Protein AF-A0A832XGA5-F1 (afdb_monomer_lite)

Structure (mmCIF, N/CA/C/O backbone):
data_AF-A0A832XGA5-F1
#
_entry.id   AF-A0A832XGA5-F1
#
loop_
_atom_site.group_PDB
_atom_site.id
_atom_site.type_symbol
_atom_site.label_atom_id
_atom_site.label_alt_id
_atom_site.label_comp_id
_atom_site.label_asym_id
_atom_site.label_entity_id
_atom_site.label_seq_id
_atom_site.pdbx_PDB_ins_code
_atom_site.Cartn_x
_atom_site.Cartn_y
_atom_site.Cartn_z
_atom_site.occupancy
_atom_site.B_iso_or_equiv
_atom_site.auth_seq_id
_atom_site.auth_comp_id
_atom_site.auth_asym_id
_atom_site.auth_atom_id
_atom_site.pdbx_PDB_model_num
ATOM 1 N N . MET A 1 1 ? -4.451 -7.813 13.870 1.00 54.19 1 MET A N 1
ATOM 2 C CA . MET A 1 1 ? -4.449 -6.418 14.361 1.00 54.19 1 MET A CA 1
ATOM 3 C C . MET A 1 1 ? -5.722 -6.214 15.168 1.00 54.19 1 MET A C 1
ATOM 5 O O . MET A 1 1 ? -6.793 -6.456 14.626 1.00 54.19 1 MET A O 1
ATOM 9 N N . ASN A 1 2 ? -5.631 -5.910 16.463 1.00 75.38 2 ASN A N 1
ATOM 10 C CA . ASN A 1 2 ? -6.810 -5.791 17.325 1.00 75.38 2 ASN A CA 1
ATOM 11 C C . ASN A 1 2 ? -7.453 -4.406 17.141 1.00 75.38 2 ASN A C 1
ATOM 13 O O . ASN A 1 2 ? -6.761 -3.391 17.095 1.00 75.38 2 ASN A O 1
ATOM 17 N N . THR A 1 3 ? -8.781 -4.343 17.049 1.00 70.62 3 THR A N 1
ATOM 18 C CA . THR A 1 3 ? -9.543 -3.094 16.892 1.00 70.62 3 THR A CA 1
ATOM 19 C C . THR A 1 3 ? -9.255 -2.092 18.015 1.00 70.62 3 THR A C 1
ATOM 21 O O . THR A 1 3 ? -9.271 -0.885 17.779 1.00 70.62 3 THR A O 1
ATOM 24 N N . LYS A 1 4 ? -8.957 -2.567 19.234 1.00 74.62 4 LYS A N 1
ATOM 25 C CA . LYS A 1 4 ? -8.548 -1.697 20.352 1.00 74.62 4 LYS A CA 1
ATOM 26 C C . LYS A 1 4 ? -7.216 -0.989 20.078 1.00 74.62 4 LYS A C 1
ATOM 28 O O . LYS A 1 4 ? -7.097 0.2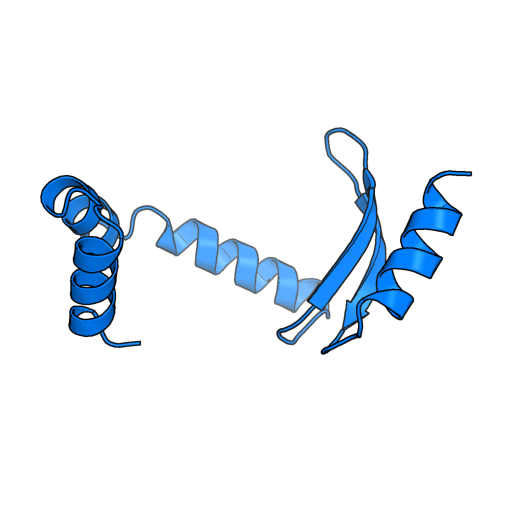02 20.363 1.00 74.62 4 LYS A O 1
ATOM 33 N N . ASP A 1 5 ? -6.263 -1.685 19.462 1.00 84.56 5 ASP A N 1
ATOM 34 C CA . ASP A 1 5 ? -4.930 -1.146 19.169 1.00 84.56 5 ASP A CA 1
ATOM 35 C C . ASP A 1 5 ? -5.011 -0.022 18.131 1.00 84.56 5 ASP A C 1
ATOM 37 O O . ASP A 1 5 ? -4.378 1.022 18.279 1.00 84.56 5 ASP A O 1
ATOM 41 N N . ILE A 1 6 ? -5.866 -0.194 17.121 1.00 88.81 6 ILE A N 1
ATOM 42 C CA . ILE A 1 6 ? -6.068 0.779 16.041 1.00 88.81 6 ILE A CA 1
ATOM 43 C C . ILE A 1 6 ? -6.696 2.077 16.562 1.00 88.81 6 ILE A C 1
ATOM 45 O O . ILE A 1 6 ? -6.246 3.164 16.205 1.00 88.81 6 ILE A O 1
ATOM 49 N N . LYS A 1 7 ? -7.706 1.989 17.438 1.00 85.56 7 LYS A N 1
ATOM 50 C CA . LYS A 1 7 ? -8.330 3.179 18.045 1.00 85.56 7 LYS A CA 1
ATOM 51 C C . LYS A 1 7 ? -7.350 3.931 18.943 1.00 85.56 7 LYS A C 1
ATOM 53 O O . LYS A 1 7 ? -7.284 5.152 18.878 1.00 85.56 7 LYS A O 1
ATOM 5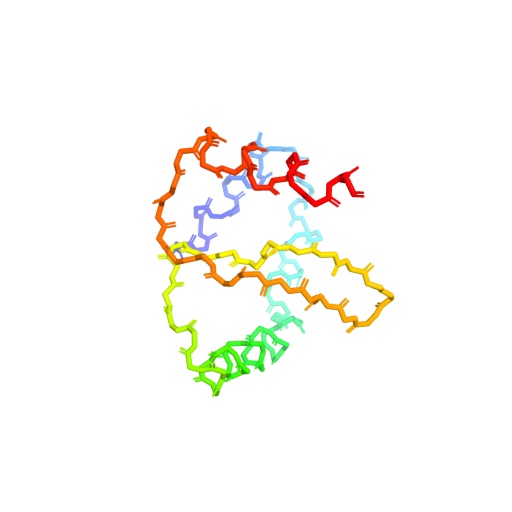8 N N . SER A 1 8 ? -6.564 3.203 19.741 1.00 89.69 8 SER A N 1
ATOM 59 C CA . SER A 1 8 ? -5.508 3.793 20.573 1.00 89.69 8 SER A CA 1
ATOM 60 C C . SER A 1 8 ? -4.487 4.548 19.720 1.00 89.69 8 SER A C 1
ATOM 62 O O . SER A 1 8 ? -4.108 5.674 20.043 1.00 89.69 8 SER A O 1
ATOM 64 N N . HIS A 1 9 ? -4.089 3.967 18.587 1.00 92.75 9 HIS A N 1
ATOM 65 C CA . HIS A 1 9 ? -3.172 4.616 17.658 1.00 92.75 9 HIS A CA 1
ATOM 66 C C . HIS A 1 9 ? -3.787 5.860 17.004 1.00 92.75 9 HIS A C 1
ATOM 68 O O . HIS A 1 9 ? -3.135 6.900 16.954 1.00 92.75 9 HIS A O 1
ATOM 74 N N . ALA A 1 10 ? -5.054 5.787 16.584 1.00 92.44 10 ALA A N 1
ATOM 75 C CA . ALA A 1 10 ? -5.791 6.922 16.032 1.00 92.44 10 ALA A CA 1
ATOM 76 C C . ALA A 1 10 ? -5.827 8.116 17.005 1.00 92.44 10 ALA A C 1
ATOM 78 O O . ALA A 1 10 ? -5.582 9.247 16.589 1.00 92.44 10 ALA A O 1
ATOM 79 N N . THR A 1 11 ? -6.037 7.870 18.304 1.00 90.88 11 THR A N 1
ATOM 80 C CA . THR A 1 11 ? -5.945 8.918 19.334 1.00 90.88 11 THR A CA 1
ATOM 81 C C . THR A 1 11 ? -4.547 9.530 19.399 1.00 90.88 11 THR A C 1
ATOM 83 O O . THR A 1 11 ? -4.416 10.751 19.423 1.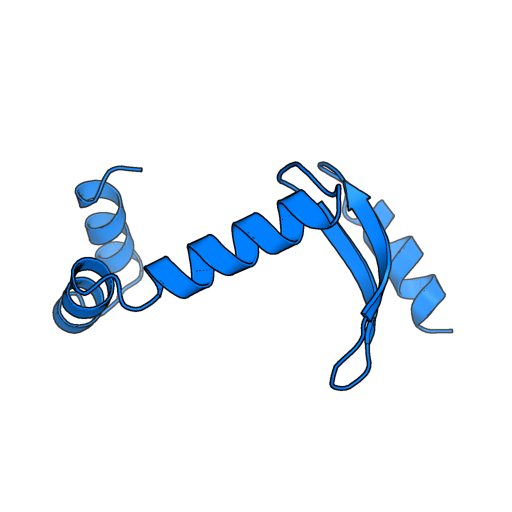00 90.88 11 THR A O 1
ATOM 86 N N . LYS A 1 12 ? -3.497 8.696 19.412 1.00 94.62 12 LYS A N 1
ATOM 87 C CA . LYS A 1 12 ? -2.101 9.153 19.541 1.00 94.62 12 LYS A CA 1
ATOM 88 C C . LYS A 1 12 ? -1.668 10.074 18.402 1.00 94.62 12 LYS A C 1
ATOM 90 O O . LYS A 1 12 ? -0.899 10.995 18.644 1.00 94.62 12 LYS A O 1
ATOM 95 N N . ILE A 1 13 ? -2.167 9.841 17.187 1.00 95.44 13 ILE A N 1
ATOM 96 C CA . ILE A 1 13 ? -1.864 10.678 16.015 1.00 95.44 13 ILE A CA 1
ATOM 97 C C . ILE A 1 13 ? -2.824 11.873 15.857 1.00 95.44 13 ILE A C 1
ATOM 99 O O . ILE A 1 13 ? -2.767 12.569 14.848 1.00 95.44 13 ILE A O 1
ATOM 103 N N . GLY A 1 14 ? -3.719 12.112 16.826 1.00 94.69 14 GLY A N 1
ATOM 104 C CA . GLY A 1 14 ? -4.626 13.267 16.837 1.00 94.69 14 GLY A CA 1
ATOM 105 C C . GLY A 1 14 ? -5.875 13.128 15.959 1.00 94.69 14 GLY A C 1
ATOM 106 O O . GLY A 1 14 ? -6.507 14.128 15.616 1.00 94.69 14 GLY A O 1
ATOM 107 N N . LEU A 1 15 ? -6.257 11.907 15.574 1.00 95.75 15 LEU A N 1
ATOM 108 C CA . LEU A 1 15 ? -7.426 11.672 14.728 1.00 95.75 15 LEU A CA 1
ATOM 109 C C . LEU A 1 15 ? -8.739 11.840 15.518 1.00 95.75 15 LEU A C 1
ATOM 111 O O . LEU A 1 15 ? -8.867 11.390 16.658 1.00 95.75 15 LEU A O 1
ATOM 115 N N . LYS A 1 16 ? -9.773 12.415 14.891 1.00 94.81 16 LYS A N 1
ATOM 116 C CA . LYS A 1 16 ? -11.122 12.483 15.480 1.00 94.81 16 LYS A CA 1
ATOM 117 C C . LYS A 1 16 ? -11.734 11.077 15.555 1.00 94.81 16 LYS A C 1
ATOM 119 O O . LYS A 1 16 ? -12.061 10.486 14.527 1.00 94.81 16 LYS A O 1
ATOM 124 N N . LEU A 1 17 ? -11.939 10.557 16.766 1.00 90.81 17 LEU A N 1
ATOM 125 C CA . LEU A 1 17 ? -12.362 9.164 16.964 1.00 90.81 17 LEU A CA 1
ATOM 126 C C . LEU A 1 17 ? -13.778 8.854 16.476 1.00 90.81 17 LEU A C 1
ATOM 128 O O . LEU A 1 17 ? -13.989 7.780 15.929 1.00 90.81 17 LEU A O 1
ATOM 132 N N . ALA A 1 18 ? -14.742 9.762 16.644 1.00 93.19 18 ALA A N 1
ATOM 133 C CA . ALA A 1 18 ? -16.124 9.513 16.226 1.00 93.19 18 ALA A CA 1
ATOM 134 C C . ALA A 1 18 ? -16.261 9.228 14.711 1.00 93.19 18 ALA A C 1
ATOM 136 O O . ALA A 1 18 ? -16.768 8.160 14.356 1.00 93.19 18 ALA A O 1
ATOM 137 N N . PRO A 1 19 ? -15.770 10.095 13.797 1.00 93.19 19 PRO A N 1
ATOM 138 C CA . PRO A 1 19 ? -15.824 9.800 12.365 1.00 93.19 19 PRO A CA 1
ATOM 139 C C . PRO A 1 19 ? -14.946 8.602 11.987 1.00 93.19 19 PRO A C 1
ATOM 141 O O . PRO A 1 19 ? -15.340 7.799 11.147 1.00 93.19 19 PRO A O 1
ATOM 144 N N . PHE A 1 20 ? -13.791 8.430 12.634 1.00 92.31 20 PHE A N 1
ATOM 145 C CA . PHE A 1 20 ? -12.931 7.271 12.402 1.00 92.31 20 PHE A CA 1
ATOM 146 C C . PHE A 1 20 ? -13.629 5.947 12.734 1.00 92.31 20 PHE A C 1
ATOM 148 O O . PHE A 1 20 ? -13.599 5.009 11.939 1.00 92.31 20 PHE A O 1
ATOM 155 N N . GLN A 1 21 ? -14.293 5.889 13.888 1.00 90.19 21 GLN A N 1
ATOM 156 C CA . GLN A 1 21 ? -15.023 4.717 14.347 1.00 90.19 21 GLN A CA 1
ATOM 157 C C . GLN A 1 21 ? -16.175 4.376 13.404 1.00 90.19 21 GLN A C 1
ATOM 159 O O . GLN A 1 21 ? -16.317 3.220 13.018 1.00 90.19 21 GLN A O 1
ATOM 164 N N . SER A 1 22 ? -16.946 5.382 12.985 1.00 93.06 22 SER A N 1
ATOM 165 C CA . SER A 1 22 ? -18.020 5.205 12.003 1.00 93.06 22 SER A CA 1
ATOM 166 C C . SER A 1 22 ? -17.488 4.637 10.680 1.00 93.06 22 SER A C 1
ATOM 168 O O . SER A 1 22 ? -18.034 3.664 10.153 1.00 93.06 22 SER A O 1
ATOM 170 N N . CYS A 1 23 ? -16.366 5.168 10.181 1.00 91.50 23 CYS A N 1
ATOM 171 C CA . CYS A 1 23 ? -15.705 4.642 8.988 1.00 91.50 23 CYS A CA 1
ATOM 172 C C . CYS A 1 23 ? -15.272 3.180 9.164 1.00 91.50 23 CYS A C 1
ATOM 174 O O . CYS A 1 23 ? -15.536 2.362 8.281 1.00 91.50 23 CYS A O 1
ATOM 176 N N . LEU A 1 24 ? -14.646 2.840 10.293 1.00 89.50 24 LEU A N 1
ATOM 177 C CA . LEU A 1 24 ? -14.159 1.489 10.569 1.00 89.50 24 LEU A CA 1
ATOM 178 C C . LEU A 1 24 ? -15.307 0.473 10.700 1.00 89.50 24 LEU A C 1
ATOM 180 O O . LEU A 1 24 ? -15.258 -0.594 10.086 1.00 89.50 24 LEU A O 1
ATOM 184 N N . ASP A 1 25 ? -16.357 0.818 11.447 1.00 91.25 25 ASP A N 1
ATOM 185 C CA . ASP A 1 25 ? -17.482 -0.078 11.744 1.00 91.25 25 ASP A CA 1
ATOM 186 C C . ASP A 1 25 ? -18.394 -0.302 10.539 1.00 91.25 25 ASP A C 1
ATOM 188 O O . ASP A 1 25 ? -18.907 -1.405 10.349 1.00 91.25 25 ASP A O 1
ATOM 192 N N . SER A 1 26 ? -18.555 0.715 9.686 1.00 94.62 26 SER A N 1
ATOM 193 C CA . SER A 1 26 ? -19.375 0.610 8.473 1.00 94.62 26 SER A CA 1
ATOM 194 C C . SER A 1 26 ? -18.851 -0.421 7.472 1.00 94.62 26 SER A C 1
ATOM 196 O O . SER A 1 26 ? -19.582 -0.824 6.569 1.00 94.62 26 SER A O 1
ATOM 198 N N . LYS A 1 27 ? -17.572 -0.822 7.584 1.00 92.56 27 LYS A N 1
ATOM 199 C CA . LYS A 1 27 ? -16.881 -1.679 6.607 1.00 92.56 27 LYS A CA 1
ATOM 200 C C . LYS A 1 27 ? -17.017 -1.166 5.166 1.00 92.56 27 LYS A C 1
ATOM 202 O O . LYS A 1 27 ? -16.919 -1.956 4.227 1.00 92.56 27 LYS A O 1
ATOM 207 N N . ARG A 1 28 ? -17.198 0.149 4.982 1.00 92.81 28 ARG A N 1
ATOM 208 C CA . ARG A 1 28 ? -17.502 0.796 3.693 1.00 92.81 28 ARG A CA 1
ATOM 209 C C . ARG A 1 28 ? -16.602 0.334 2.541 1.00 92.81 28 ARG A C 1
ATOM 211 O O . ARG A 1 28 ? -17.084 0.156 1.430 1.00 92.81 28 ARG A O 1
ATOM 218 N N . TYR A 1 29 ? -15.313 0.114 2.807 1.00 94.31 29 TYR A N 1
ATOM 219 C CA . TYR A 1 29 ? -14.320 -0.256 1.791 1.00 94.31 29 TYR A CA 1
ATOM 220 C C . TYR A 1 29 ? -13.999 -1.755 1.726 1.00 94.31 29 TYR A C 1
ATOM 222 O O . TYR A 1 29 ? -13.188 -2.159 0.901 1.00 94.31 29 TYR A O 1
ATOM 230 N N . LYS A 1 30 ? -14.638 -2.604 2.545 1.00 94.50 30 LYS A N 1
ATOM 231 C CA . LYS A 1 30 ? -14.325 -4.044 2.621 1.00 94.50 30 LYS A CA 1
ATOM 232 C C . LYS A 1 30 ? -14.436 -4.735 1.261 1.00 94.50 30 LYS A C 1
ATOM 234 O O . LYS A 1 30 ? -13.541 -5.482 0.896 1.00 94.50 30 LYS A O 1
ATOM 239 N N . LYS A 1 31 ? -15.500 -4.449 0.503 1.00 96.38 31 LYS A N 1
ATOM 240 C CA . LYS A 1 31 ? -15.711 -5.025 -0.834 1.00 96.38 31 LYS A CA 1
ATOM 241 C C . LYS A 1 31 ? -14.634 -4.589 -1.833 1.00 96.38 31 LYS A C 1
ATOM 243 O O . LYS A 1 31 ? -14.193 -5.412 -2.620 1.00 96.38 31 LYS A O 1
ATOM 248 N N . HIS A 1 32 ? -14.220 -3.322 -1.790 1.00 96.44 32 HIS A N 1
ATOM 249 C CA . HIS A 1 32 ? -13.145 -2.815 -2.645 1.00 96.44 32 HIS A CA 1
ATOM 250 C C . HIS A 1 32 ? -11.818 -3.501 -2.309 1.00 96.44 32 HIS A C 1
ATOM 252 O O . HIS A 1 32 ? -11.223 -4.102 -3.188 1.00 96.44 32 HIS A O 1
ATOM 258 N N . ILE A 1 33 ? -11.453 -3.560 -1.022 1.00 94.56 33 ILE A N 1
ATOM 259 C CA . ILE A 1 33 ? -10.253 -4.275 -0.556 1.00 94.56 33 ILE A CA 1
ATOM 260 C C . ILE A 1 33 ? -10.270 -5.743 -1.009 1.00 94.56 33 ILE A C 1
ATOM 262 O O . ILE A 1 33 ? -9.268 -6.252 -1.499 1.00 94.56 33 ILE A O 1
ATOM 266 N N . ASP A 1 34 ? -11.404 -6.435 -0.865 1.00 95.12 34 ASP A N 1
ATOM 267 C CA . ASP A 1 34 ? -11.522 -7.841 -1.268 1.00 95.12 34 ASP A CA 1
ATOM 268 C C . ASP A 1 34 ? -11.389 -8.035 -2.786 1.00 95.12 34 ASP A C 1
ATOM 270 O O . ASP A 1 34 ? -10.892 -9.072 -3.225 1.00 95.12 34 ASP A O 1
ATOM 274 N N . ASN A 1 35 ? -11.835 -7.065 -3.586 1.00 95.81 35 ASN A N 1
ATOM 275 C CA . ASN A 1 35 ? -11.673 -7.090 -5.036 1.00 95.81 35 ASN A CA 1
ATOM 276 C C . ASN A 1 35 ? -10.215 -6.831 -5.431 1.00 95.81 35 ASN A C 1
ATOM 278 O O . ASN A 1 35 ? -9.651 -7.644 -6.158 1.00 95.81 35 ASN A O 1
ATOM 282 N N . ASP A 1 36 ? -9.581 -5.799 -4.874 1.00 92.56 36 ASP A N 1
ATOM 283 C CA . ASP A 1 36 ? -8.176 -5.470 -5.146 1.00 92.56 36 ASP A CA 1
ATOM 284 C C . ASP A 1 36 ? -7.257 -6.654 -4.785 1.00 92.56 36 ASP A C 1
ATOM 286 O O . ASP A 1 36 ? -6.353 -7.029 -5.535 1.00 92.56 36 ASP A O 1
ATOM 290 N N . MET A 1 37 ? -7.534 -7.328 -3.661 1.00 91.31 37 MET A N 1
ATOM 291 C CA . MET A 1 37 ? -6.810 -8.538 -3.257 1.00 91.31 37 MET A CA 1
ATOM 292 C C . MET A 1 37 ? -6.960 -9.687 -4.264 1.00 91.31 37 MET A C 1
ATOM 294 O O . MET A 1 37 ? -5.993 -10.413 -4.504 1.00 91.31 37 MET A O 1
ATOM 298 N N . LYS A 1 38 ? -8.146 -9.866 -4.863 1.00 92.25 38 LYS A N 1
ATOM 299 C CA . LYS A 1 38 ? -8.367 -10.879 -5.910 1.00 92.25 38 LYS A CA 1
ATOM 300 C C . LYS A 1 38 ? -7.628 -10.525 -7.194 1.00 92.25 38 LYS A C 1
ATOM 302 O O . LYS A 1 38 ? -7.043 -11.412 -7.807 1.00 92.25 38 LYS A O 1
ATOM 307 N N . GLU A 1 39 ? -7.625 -9.256 -7.587 1.00 90.19 39 GLU A N 1
ATOM 308 C CA . GLU A 1 39 ? -6.913 -8.797 -8.784 1.00 90.19 39 GLU A CA 1
ATOM 309 C C . GLU A 1 39 ? -5.409 -9.074 -8.681 1.00 90.19 39 GLU A C 1
ATOM 311 O O . GLU A 1 39 ? -4.815 -9.619 -9.613 1.00 90.19 39 GLU A O 1
ATOM 316 N N . VAL A 1 40 ? -4.799 -8.813 -7.520 1.00 86.88 40 VAL A N 1
ATOM 317 C CA . VAL A 1 40 ? -3.380 -9.130 -7.270 1.00 86.88 40 VAL A CA 1
ATOM 318 C C . VAL A 1 40 ? -3.106 -10.638 -7.335 1.00 86.88 40 VAL A C 1
ATOM 320 O O . VAL A 1 40 ? -2.081 -11.055 -7.883 1.00 86.88 40 VAL A O 1
ATOM 323 N N . GLN A 1 41 ? -4.016 -11.467 -6.809 1.00 86.44 41 GLN A N 1
ATOM 324 C CA . GLN A 1 41 ? -3.908 -12.929 -6.897 1.00 86.44 41 GLN A CA 1
ATOM 325 C C . GLN A 1 41 ? -3.979 -13.418 -8.349 1.00 86.44 41 GLN A C 1
ATOM 327 O O . GLN A 1 41 ? -3.144 -14.225 -8.757 1.00 86.44 41 GLN A O 1
ATOM 332 N N . ILE A 1 42 ? -4.926 -12.896 -9.137 1.00 87.06 42 ILE A N 1
ATOM 333 C CA . ILE A 1 42 ? -5.079 -13.215 -10.566 1.00 87.06 42 ILE A CA 1
ATOM 334 C C . ILE A 1 42 ? -3.836 -12.789 -11.354 1.00 87.06 42 ILE A C 1
ATOM 336 O O . ILE A 1 42 ? -3.370 -13.529 -12.216 1.00 87.06 42 ILE A O 1
ATOM 340 N N . ALA A 1 43 ? -3.259 -11.630 -11.029 1.00 85.00 43 ALA A N 1
ATOM 341 C CA . ALA A 1 43 ? -2.056 -11.117 -11.680 1.00 85.00 43 ALA A CA 1
ATOM 342 C C . ALA A 1 43 ? -0.785 -11.943 -11.393 1.00 85.00 43 ALA A C 1
ATOM 344 O O . ALA A 1 43 ? 0.279 -11.606 -11.915 1.00 85.00 43 ALA A O 1
ATOM 345 N N . GLY A 1 44 ? -0.857 -12.987 -10.556 1.00 82.12 44 GLY A N 1
ATOM 346 C CA . GLY A 1 44 ? 0.285 -13.849 -10.243 1.00 82.12 44 GLY A CA 1
ATOM 347 C C . GLY A 1 44 ? 1.402 -13.120 -9.494 1.00 82.12 44 GLY A C 1
ATOM 348 O O . GLY A 1 44 ? 2.560 -13.527 -9.567 1.00 82.12 44 GLY A O 1
ATOM 349 N N . LYS A 1 45 ? 1.066 -12.041 -8.773 1.00 76.56 45 LYS A N 1
ATOM 350 C CA . LYS A 1 45 ? 2.007 -11.193 -8.021 1.00 76.56 45 LYS A CA 1
ATOM 351 C C . LYS A 1 45 ? 1.809 -11.328 -6.501 1.00 76.56 45 LYS A C 1
ATOM 353 O O . LYS A 1 45 ? 1.501 -10.337 -5.839 1.00 76.56 45 LYS A O 1
ATOM 358 N N . PRO A 1 46 ? 1.932 -12.535 -5.913 1.00 71.56 46 PRO A N 1
ATOM 359 C CA . PRO A 1 46 ? 1.714 -12.715 -4.486 1.00 71.56 46 PRO A CA 1
ATOM 360 C C . PRO A 1 46 ? 2.875 -12.141 -3.660 1.00 71.56 46 PRO A C 1
ATOM 362 O O . PRO A 1 46 ? 4.041 -12.244 -4.038 1.00 71.56 46 PRO A O 1
ATOM 365 N N . GLY A 1 47 ? 2.544 -11.607 -2.483 1.00 70.31 47 GLY A N 1
ATOM 366 C CA . GLY A 1 47 ? 3.510 -11.254 -1.443 1.00 70.31 47 GLY A CA 1
ATOM 367 C C . GLY A 1 47 ? 3.611 -9.758 -1.152 1.00 70.31 47 GLY A C 1
ATOM 368 O O . GLY A 1 47 ? 3.692 -8.920 -2.044 1.00 70.31 47 GLY A O 1
ATOM 369 N N . THR A 1 48 ? 3.644 -9.433 0.137 1.00 77.00 48 THR A N 1
ATOM 370 C CA . THR A 1 48 ? 4.083 -8.134 0.657 1.00 77.00 48 THR A CA 1
ATOM 371 C C . THR A 1 48 ? 5.499 -8.294 1.207 1.00 77.00 48 THR A C 1
ATOM 373 O O . THR A 1 48 ? 5.765 -9.269 1.904 1.00 77.00 48 THR A O 1
ATOM 376 N N . LEU A 1 49 ? 6.443 -7.384 0.987 1.00 84.75 49 LEU A N 1
ATOM 377 C CA . LEU A 1 49 ? 6.375 -6.081 0.310 1.00 84.75 49 LEU A CA 1
ATOM 378 C C . LEU A 1 49 ? 6.559 -6.224 -1.209 1.00 84.75 49 LEU A C 1
ATOM 380 O O . LEU A 1 49 ? 7.407 -6.999 -1.631 1.00 84.75 49 LEU A O 1
ATOM 384 N N . ALA A 1 50 ? 5.816 -5.476 -2.025 1.00 89.81 50 ALA A N 1
ATOM 385 C CA . ALA A 1 50 ? 6.009 -5.449 -3.475 1.00 89.81 50 ALA A CA 1
ATOM 386 C C . ALA A 1 50 ? 5.694 -4.065 -4.060 1.00 89.81 50 ALA A C 1
ATOM 388 O O . ALA A 1 50 ? 4.870 -3.331 -3.515 1.00 89.81 50 ALA A O 1
ATOM 389 N N . PHE A 1 51 ? 6.345 -3.727 -5.173 1.00 91.81 51 PHE A N 1
ATOM 390 C CA . PHE A 1 51 ? 6.223 -2.451 -5.878 1.00 91.81 51 PHE A CA 1
ATOM 391 C C . PHE A 1 51 ? 6.114 -2.677 -7.389 1.00 91.81 51 PHE A C 1
ATOM 393 O O . PHE A 1 51 ? 6.627 -3.662 -7.921 1.00 91.81 51 PHE A O 1
ATOM 400 N N . ILE A 1 52 ? 5.487 -1.739 -8.096 1.00 92.12 52 ILE A N 1
ATOM 401 C CA . ILE A 1 52 ? 5.619 -1.593 -9.550 1.00 92.12 52 ILE A CA 1
ATOM 402 C C . ILE A 1 52 ? 6.318 -0.258 -9.785 1.00 92.12 52 ILE A C 1
ATOM 404 O O . ILE A 1 52 ? 5.807 0.778 -9.363 1.00 92.12 52 ILE A O 1
ATOM 408 N N . LEU A 1 53 ? 7.486 -0.281 -10.425 1.00 94.00 53 LEU A N 1
ATOM 409 C CA . LEU A 1 53 ? 8.280 0.913 -10.704 1.00 94.00 53 LEU A CA 1
ATOM 410 C C . LEU A 1 53 ? 8.368 1.142 -12.213 1.00 94.00 53 LEU A C 1
ATOM 412 O O . LEU A 1 53 ? 8.917 0.316 -12.940 1.00 94.00 53 LEU A O 1
ATOM 416 N N . GLY A 1 54 ? 7.832 2.263 -12.689 1.00 93.62 54 GLY A N 1
ATOM 417 C CA . GLY A 1 54 ? 7.766 2.560 -14.116 1.00 93.62 54 GLY A CA 1
ATOM 418 C C . GLY A 1 54 ? 7.191 3.933 -14.431 1.00 93.62 54 GLY A C 1
ATOM 419 O O . GLY A 1 54 ? 6.875 4.707 -13.528 1.00 93.62 54 GLY A O 1
ATOM 420 N N . LYS A 1 55 ? 7.047 4.223 -15.728 1.00 92.12 55 LYS A N 1
ATOM 421 C CA . LYS A 1 55 ? 6.379 5.441 -16.211 1.00 92.12 55 LYS A CA 1
ATOM 422 C C . LYS A 1 55 ? 4.863 5.245 -16.113 1.00 92.12 55 LYS A C 1
ATOM 424 O O . LYS A 1 55 ? 4.358 4.165 -16.431 1.00 92.12 55 LYS A O 1
ATOM 429 N N . THR A 1 56 ? 4.154 6.281 -15.673 1.00 91.00 56 THR A N 1
ATOM 430 C CA . THR A 1 56 ? 2.693 6.271 -15.534 1.00 91.00 56 THR A CA 1
ATOM 431 C C . THR A 1 56 ? 2.039 7.219 -16.533 1.00 91.00 56 THR A C 1
ATOM 433 O O . THR A 1 56 ? 2.591 8.265 -16.865 1.00 91.00 56 THR A O 1
ATOM 436 N N . THR A 1 57 ? 0.855 6.840 -16.992 1.00 88.50 57 THR A N 1
ATOM 437 C CA . THR A 1 57 ? -0.145 7.710 -17.630 1.00 88.50 57 THR A CA 1
ATOM 438 C C . THR A 1 57 ? -1.350 7.817 -16.692 1.00 88.50 57 THR A C 1
ATOM 440 O O . THR A 1 57 ? -1.273 7.334 -15.560 1.00 88.50 57 THR A O 1
ATOM 443 N N . ASP A 1 58 ? -2.466 8.380 -17.155 1.00 89.50 58 ASP A N 1
ATOM 444 C CA . ASP A 1 58 ? -3.698 8.483 -16.362 1.00 89.50 58 ASP A CA 1
ATOM 445 C C . ASP A 1 58 ? -4.215 7.121 -15.872 1.00 89.50 58 ASP A C 1
ATOM 447 O O . ASP A 1 58 ? -4.759 7.031 -14.777 1.00 89.50 58 ASP A O 1
ATOM 451 N N . ASN A 1 59 ? -4.024 6.052 -16.659 1.00 88.19 59 ASN A N 1
ATOM 452 C CA . ASN A 1 59 ? -4.644 4.747 -16.387 1.00 88.19 59 ASN A CA 1
ATOM 453 C C . ASN A 1 59 ? -3.675 3.556 -16.415 1.00 88.19 59 ASN A C 1
ATOM 455 O O . ASN A 1 59 ? -4.084 2.433 -16.127 1.00 88.19 59 ASN A O 1
ATOM 459 N N . ILE A 1 60 ? -2.411 3.753 -16.806 1.00 88.50 60 ILE A N 1
ATOM 460 C CA . ILE A 1 60 ? -1.464 2.650 -17.029 1.00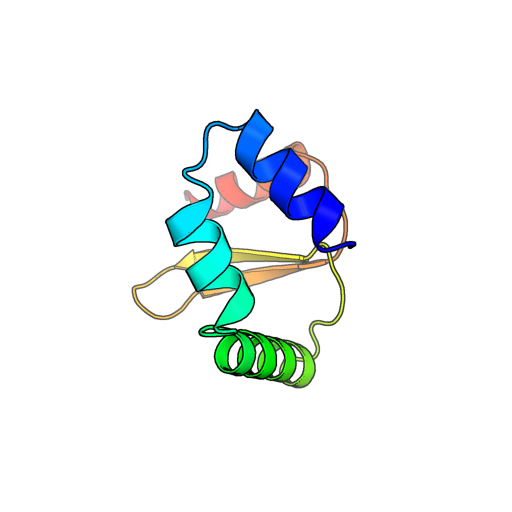 88.50 60 ILE A CA 1
ATOM 461 C C . ILE A 1 60 ? -0.108 2.980 -16.421 1.00 88.50 60 ILE A C 1
ATOM 463 O O . ILE A 1 60 ? 0.456 4.037 -16.705 1.00 88.50 60 ILE A O 1
ATO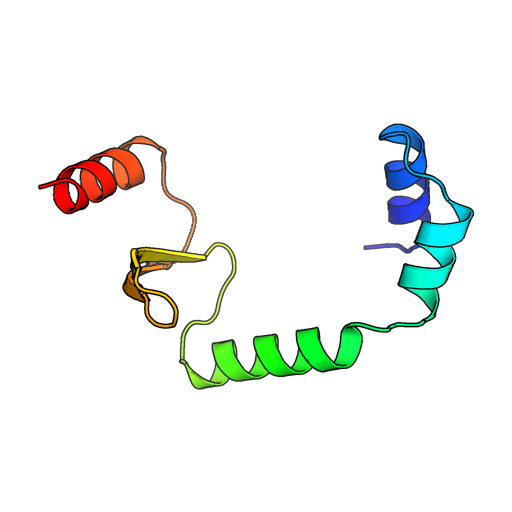M 467 N N . VAL A 1 61 ? 0.449 2.017 -15.682 1.00 90.00 61 VAL A N 1
ATOM 468 C CA . VAL A 1 61 ? 1.860 1.987 -15.285 1.00 90.00 61 VAL A CA 1
ATOM 469 C C . VAL A 1 61 ? 2.590 0.948 -16.133 1.00 90.00 61 VAL A C 1
ATOM 471 O O . VAL A 1 61 ? 2.296 -0.245 -16.047 1.00 90.00 61 VAL A O 1
ATOM 474 N N . SER A 1 62 ? 3.564 1.388 -16.930 1.00 90.75 62 SER A N 1
ATOM 475 C CA . SER A 1 62 ? 4.470 0.499 -17.666 1.00 90.75 62 SER A CA 1
ATOM 476 C C . SER A 1 62 ? 5.796 0.414 -16.918 1.00 90.75 62 SER A C 1
ATOM 478 O O . SER A 1 62 ? 6.578 1.370 -16.930 1.00 90.75 62 SER A O 1
ATOM 480 N N . GLY A 1 63 ? 6.045 -0.709 -16.236 1.00 92.44 63 GLY A N 1
ATOM 481 C CA . GLY A 1 63 ? 7.159 -0.815 -15.295 1.00 92.44 63 GLY A CA 1
ATOM 482 C C . GLY A 1 63 ? 7.559 -2.224 -14.865 1.00 92.44 63 GLY A C 1
ATOM 483 O O . GLY A 1 63 ? 6.916 -3.218 -15.200 1.00 92.44 63 GLY A O 1
ATOM 484 N N . GLU A 1 64 ? 8.637 -2.274 -14.086 1.00 92.44 64 GLU A N 1
ATOM 485 C CA . GLU A 1 64 ? 9.184 -3.473 -13.448 1.00 92.44 64 GLU A CA 1
ATOM 486 C C . GLU A 1 64 ? 8.374 -3.806 -12.188 1.00 92.44 64 GLU A C 1
ATOM 488 O O . GLU A 1 64 ? 8.121 -2.937 -11.352 1.00 92.44 64 GLU A O 1
ATOM 493 N N . PHE A 1 65 ? 7.993 -5.075 -12.021 1.00 91.94 65 PHE A N 1
ATOM 494 C CA . PHE A 1 65 ? 7.489 -5.577 -10.744 1.00 91.94 65 PHE A CA 1
ATOM 495 C C . PHE A 1 65 ? 8.661 -5.972 -9.840 1.00 91.94 65 PHE A C 1
ATOM 497 O O . PHE A 1 65 ? 9.487 -6.804 -10.210 1.00 91.94 65 PHE A O 1
ATOM 504 N N . ILE A 1 66 ? 8.712 -5.402 -8.640 1.00 92.94 66 ILE A N 1
ATOM 505 C CA . ILE A 1 66 ? 9.772 -5.606 -7.654 1.00 92.94 66 ILE A CA 1
ATOM 506 C C . ILE A 1 66 ? 9.148 -6.271 -6.429 1.00 92.94 66 ILE A C 1
ATOM 508 O O . ILE A 1 66 ? 8.294 -5.683 -5.773 1.00 92.94 66 ILE A O 1
ATOM 512 N N . SER A 1 67 ? 9.587 -7.487 -6.104 1.00 91.38 67 SER A N 1
ATOM 513 C CA . SER A 1 67 ? 9.098 -8.243 -4.943 1.00 91.38 67 SER A CA 1
ATOM 514 C C . SE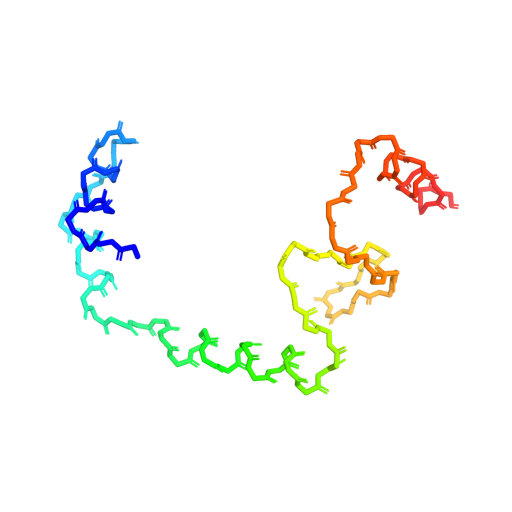R A 1 67 ? 10.126 -8.304 -3.816 1.00 91.38 67 SER A C 1
ATOM 516 O O . SER A 1 67 ? 11.317 -8.528 -4.051 1.00 91.38 67 SER A O 1
ATOM 518 N N . GLY A 1 68 ? 9.654 -8.170 -2.583 1.00 89.00 68 GLY A N 1
ATOM 519 C CA . GLY A 1 68 ? 10.424 -8.212 -1.349 1.00 89.00 68 GLY A CA 1
ATOM 520 C C . GLY A 1 68 ? 11.077 -6.882 -0.984 1.00 89.00 68 GLY A C 1
ATOM 521 O O . GLY A 1 68 ? 10.991 -5.876 -1.687 1.00 89.00 68 GLY A O 1
ATOM 522 N N . THR A 1 69 ? 11.777 -6.895 0.145 1.00 90.38 69 THR A N 1
ATOM 523 C CA . THR A 1 69 ? 12.525 -5.736 0.632 1.00 90.38 69 THR A CA 1
ATOM 524 C C . THR A 1 69 ? 13.702 -5.430 -0.294 1.00 90.38 69 THR A C 1
ATOM 526 O O . THR A 1 69 ? 14.407 -6.335 -0.748 1.00 90.38 69 THR A O 1
ATOM 529 N N . ARG A 1 70 ? 13.913 -4.147 -0.580 1.00 94.06 70 ARG A N 1
ATOM 530 C CA . ARG A 1 70 ? 15.065 -3.608 -1.312 1.00 94.06 70 ARG A CA 1
ATOM 531 C C . ARG A 1 70 ? 15.535 -2.341 -0.606 1.00 94.06 70 ARG A C 1
ATOM 533 O O . ARG A 1 70 ? 14.733 -1.687 0.058 1.00 94.06 70 ARG A O 1
ATOM 540 N N . ASP A 1 71 ? 16.817 -2.023 -0.733 1.00 96.19 71 ASP A N 1
ATOM 541 C CA . ASP A 1 71 ? 17.387 -0.802 -0.163 1.00 96.19 71 ASP A CA 1
ATOM 542 C C . ASP A 1 71 ? 17.079 0.443 -1.016 1.00 96.19 71 ASP A C 1
ATOM 544 O O . ASP A 1 71 ? 16.552 0.360 -2.126 1.00 96.19 71 ASP A O 1
ATOM 548 N N . PHE A 1 72 ? 17.410 1.619 -0.483 1.00 96.50 72 PHE A N 1
ATOM 549 C CA . PHE A 1 72 ? 17.203 2.896 -1.166 1.00 96.50 72 PHE A CA 1
ATOM 550 C C . PHE A 1 72 ? 17.977 2.998 -2.493 1.00 96.50 72 PHE A C 1
ATOM 552 O O . PHE A 1 72 ? 17.434 3.483 -3.485 1.00 96.50 72 PHE A O 1
ATOM 559 N N . SER A 1 73 ? 19.221 2.508 -2.536 1.00 97.62 73 SER A N 1
ATOM 560 C CA . SER A 1 73 ? 20.091 2.590 -3.719 1.00 97.62 73 SER A CA 1
ATOM 561 C C . SER A 1 73 ? 19.517 1.810 -4.907 1.00 97.62 73 SER A C 1
ATOM 563 O O . SER A 1 73 ? 19.542 2.283 -6.051 1.00 97.62 73 SER A O 1
ATOM 565 N N . PHE A 1 74 ? 18.915 0.648 -4.630 1.00 96.75 74 PHE A N 1
ATOM 566 C CA . PHE A 1 74 ? 18.211 -0.178 -5.607 1.00 96.75 74 PHE A CA 1
ATOM 567 C C . PHE A 1 74 ? 17.106 0.601 -6.329 1.00 96.75 74 PHE A C 1
ATOM 569 O O . PHE A 1 74 ? 16.981 0.477 -7.554 1.00 96.75 74 PHE A O 1
ATOM 576 N N . TYR A 1 75 ? 16.319 1.387 -5.584 1.00 96.25 75 TYR A N 1
ATOM 577 C CA . TYR A 1 75 ? 15.250 2.219 -6.140 1.00 96.25 75 TYR A CA 1
ATOM 578 C C . TYR A 1 75 ? 15.807 3.454 -6.841 1.00 96.25 75 TYR A C 1
ATOM 580 O O . TYR A 1 75 ? 15.416 3.713 -7.978 1.00 96.25 75 TYR A O 1
ATOM 588 N N . ASN A 1 76 ? 16.753 4.164 -6.219 1.00 96.12 76 ASN A N 1
ATOM 589 C CA . ASN A 1 76 ? 17.329 5.390 -6.774 1.00 96.12 76 ASN A CA 1
ATOM 590 C C . ASN A 1 76 ? 17.915 5.148 -8.172 1.00 96.12 76 ASN A C 1
ATOM 592 O O . ASN A 1 76 ? 17.536 5.805 -9.135 1.00 96.12 76 ASN A O 1
ATOM 596 N N . THR A 1 77 ? 18.713 4.087 -8.319 1.00 96.56 77 THR A N 1
ATOM 597 C CA . THR A 1 77 ? 19.319 3.709 -9.606 1.00 96.56 77 THR A CA 1
ATOM 598 C C . THR A 1 77 ? 18.281 3.421 -10.699 1.00 96.56 77 THR A C 1
ATOM 600 O O . THR A 1 77 ? 18.543 3.633 -11.883 1.00 96.56 77 THR A O 1
ATOM 603 N N . ARG A 1 78 ? 17.109 2.884 -10.342 1.00 96.00 78 ARG A N 1
ATOM 604 C CA . ARG A 1 78 ? 16.041 2.568 -11.304 1.00 96.00 78 ARG A CA 1
ATOM 605 C C . ARG A 1 78 ? 15.216 3.794 -11.658 1.00 96.00 78 ARG A C 1
ATOM 607 O O . ARG A 1 78 ? 14.895 3.971 -12.827 1.00 96.00 78 ARG A O 1
ATOM 614 N N . ILE A 1 79 ? 14.925 4.643 -10.677 1.00 95.00 79 ILE A N 1
ATOM 615 C CA . ILE A 1 79 ? 14.252 5.926 -10.894 1.00 95.00 79 ILE A CA 1
ATOM 616 C C . ILE A 1 79 ? 15.102 6.806 -11.818 1.00 95.00 79 ILE A C 1
ATOM 618 O O . ILE A 1 79 ? 14.588 7.298 -12.819 1.00 95.00 79 ILE A O 1
ATOM 622 N N . ASP A 1 80 ? 16.414 6.899 -11.583 1.00 95.75 80 ASP A N 1
ATOM 623 C CA . ASP A 1 80 ? 17.334 7.678 -12.425 1.00 95.75 80 ASP A CA 1
ATOM 624 C C . ASP A 1 80 ? 17.343 7.214 -13.891 1.00 95.75 80 ASP A C 1
ATOM 626 O O . ASP A 1 80 ? 17.527 8.016 -14.807 1.00 95.75 80 ASP A O 1
ATOM 630 N N . LYS A 1 81 ? 17.124 5.915 -14.140 1.00 93.56 81 LYS A N 1
ATOM 631 C CA . LYS A 1 81 ? 16.993 5.363 -15.500 1.00 93.56 81 LYS A CA 1
ATOM 632 C C . LYS A 1 81 ? 15.668 5.728 -16.168 1.00 93.56 81 LYS A C 1
ATOM 634 O O . LYS A 1 81 ? 15.621 5.772 -17.391 1.00 93.56 81 LYS A O 1
ATOM 639 N N . LEU A 1 82 ? 14.608 5.960 -15.394 1.00 90.56 82 LEU A N 1
ATOM 640 C CA . LEU A 1 82 ? 13.288 6.340 -15.906 1.00 90.56 82 LEU A CA 1
ATOM 641 C C . LEU A 1 82 ? 13.183 7.844 -16.201 1.00 90.56 82 LEU A C 1
ATOM 643 O O . LEU A 1 82 ? 12.354 8.230 -17.021 1.00 90.56 82 LEU A O 1
ATOM 647 N N . SER A 1 83 ? 14.017 8.669 -15.563 1.00 79.62 83 SER A N 1
ATOM 648 C CA . SER A 1 83 ? 14.086 10.128 -15.762 1.00 79.62 83 SER A CA 1
ATOM 649 C C . SER A 1 83 ? 14.886 10.558 -17.001 1.00 79.62 83 SER A C 1
ATOM 651 O O . SER A 1 83 ? 15.026 11.753 -17.252 1.00 79.62 83 SER A O 1
ATOM 653 N N . LYS A 1 84 ? 15.420 9.594 -17.756 1.00 64.81 84 LYS A N 1
ATOM 654 C CA . LYS A 1 84 ? 16.026 9.791 -19.078 1.00 64.81 84 LYS A CA 1
ATOM 655 C C . LYS A 1 84 ? 15.010 9.467 -20.178 1.00 64.81 84 LYS A C 1
ATOM 657 O O . LYS A 1 84 ? 15.177 10.051 -21.265 1.00 64.81 84 LYS A O 1
#

Secondary structure (DSSP, 8-state):
--HHHHHHHHHHTT--HHHHHHHHHTTTTHHHHHHHHHHHHHTT---SSEEEEEEE-SS-EEEEEEES---HHHHHHHHHHH--

pLDDT: mean 89.6, std 7.75, range [54.19, 97.62]

Sequence (84 aa):
MNTKDIKSHATKIGLKLAPFQSCLDSKRYKKHIDNDMKEVQIAGKPGTLAFILGKTTDNIVSGEFISGTRDFSFYNTRIDKLSK

Radius of gyration: 17.84 Å; chains: 1; bounding box: 40×27×40 Å

Foldseek 3Di:
DDPVVVLVVCVVVPHDNPVVVVCVVVCVCVVVVVVVVVVCVVVVNDDPPKDFDADDDPPDGDGDIGHDDDDPVVNVVSVVVRVD